Protein AF-A0A355G5J4-F1 (afdb_monomer_lite)

Sequence (120 aa):
GVQRDLLPIVEGTTVQTRSGSVKTDYMLFIAAGAFHRTKPSDLMPELQGRFPIRVELQELTRDDFLRILTEPTSSITMQYQALLDTEGVKIKFEQDGLEELAKIAFEVNQTTQNIGARRL

Structure (mmCIF, N/CA/C/O backbone):
data_AF-A0A355G5J4-F1
#
_entry.id   AF-A0A355G5J4-F1
#
loop_
_atom_site.group_PDB
_atom_site.id
_atom_site.type_symbol
_atom_site.label_atom_id
_atom_site.label_alt_id
_atom_site.label_comp_id
_atom_site.label_asym_id
_atom_site.label_entity_id
_atom_site.label_seq_id
_atom_site.pdbx_PDB_ins_code
_atom_site.Cartn_x
_atom_site.Cartn_y
_atom_site.Cartn_z
_atom_site.occupancy
_atom_site.B_iso_or_equiv
_atom_site.auth_seq_id
_atom_site.auth_comp_id
_atom_site.auth_asym_id
_atom_site.auth_atom_id
_atom_site.pdbx_PDB_model_num
ATOM 1 N N . GLY A 1 1 ? 20.678 9.476 -13.998 1.00 88.31 1 GLY A N 1
ATOM 2 C CA . GLY A 1 1 ? 21.401 8.245 -13.636 1.00 88.31 1 GLY A CA 1
ATOM 3 C C . GLY A 1 1 ? 20.409 7.122 -13.524 1.00 88.31 1 GLY A C 1
ATOM 4 O O . GLY A 1 1 ? 20.053 6.575 -14.550 1.00 88.31 1 GLY A O 1
ATOM 5 N N . VAL A 1 2 ? 19.833 6.941 -12.335 1.00 95.19 2 VAL A N 1
ATOM 6 C CA . VAL A 1 2 ? 18.972 5.804 -11.954 1.00 95.19 2 VAL A CA 1
ATOM 7 C C . VAL A 1 2 ? 17.977 5.327 -13.018 1.00 95.19 2 VAL A C 1
ATOM 9 O O . VAL A 1 2 ? 17.936 4.144 -13.317 1.00 95.19 2 VAL A O 1
ATOM 12 N N . GLN A 1 3 ? 17.193 6.221 -13.629 1.00 94.00 3 GLN A N 1
ATOM 13 C CA . GLN A 1 3 ? 16.229 5.829 -14.669 1.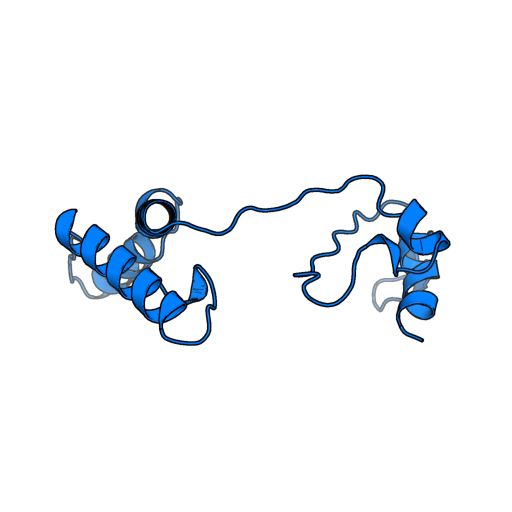00 94.00 3 GLN A CA 1
ATOM 14 C C . GLN A 1 3 ? 16.888 5.137 -15.877 1.00 94.00 3 GLN A C 1
ATOM 16 O O . GLN A 1 3 ? 16.358 4.155 -16.384 1.00 94.00 3 GLN A O 1
ATOM 21 N N . ARG A 1 4 ? 18.069 5.602 -16.302 1.00 95.19 4 ARG A N 1
ATOM 22 C CA . ARG A 1 4 ? 18.839 4.974 -17.386 1.00 95.19 4 ARG A CA 1
ATOM 23 C C . ARG A 1 4 ? 19.383 3.613 -16.979 1.00 95.19 4 ARG A C 1
ATOM 25 O O . ARG A 1 4 ? 19.406 2.712 -17.803 1.00 95.19 4 ARG A O 1
ATOM 32 N N . ASP A 1 5 ? 19.777 3.469 -15.720 1.00 95.38 5 ASP A N 1
ATOM 33 C CA . ASP A 1 5 ? 20.324 2.215 -15.199 1.00 95.38 5 ASP A CA 1
ATOM 34 C C . ASP A 1 5 ? 19.227 1.149 -15.036 1.00 95.38 5 ASP A C 1
ATOM 36 O O . ASP A 1 5 ? 19.476 -0.039 -15.222 1.00 95.38 5 ASP A O 1
ATOM 40 N N . LEU A 1 6 ? 17.993 1.572 -14.735 1.00 95.94 6 LEU A N 1
ATOM 41 C CA . LEU A 1 6 ? 16.827 0.690 -14.635 1.00 95.94 6 LEU A CA 1
ATOM 42 C C . LEU A 1 6 ? 16.252 0.289 -15.997 1.00 95.94 6 LEU A C 1
ATOM 44 O O . LEU A 1 6 ? 15.638 -0.771 -16.097 1.00 95.94 6 LEU A O 1
ATOM 48 N N . LEU A 1 7 ? 16.434 1.110 -17.034 1.00 96.25 7 LEU A N 1
ATOM 49 C CA . LEU A 1 7 ? 15.819 0.885 -18.341 1.00 96.25 7 LEU A CA 1
ATOM 50 C C . LEU A 1 7 ? 16.136 -0.514 -18.916 1.00 96.25 7 LEU A C 1
ATOM 52 O O . LEU A 1 7 ? 15.178 -1.234 -19.180 1.00 96.25 7 LEU A O 1
ATOM 56 N N . PRO A 1 8 ? 17.398 -0.991 -18.993 1.00 96.81 8 PRO A N 1
ATOM 57 C CA . PRO A 1 8 ? 17.695 -2.328 -19.519 1.00 96.81 8 PRO A CA 1
ATOM 58 C C . PRO A 1 8 ? 16.998 -3.465 -18.763 1.00 96.81 8 PRO A C 1
ATOM 60 O O . PRO A 1 8 ? 16.677 -4.497 -19.345 1.00 96.81 8 PRO A O 1
ATOM 63 N N . ILE A 1 9 ? 16.757 -3.289 -17.461 1.00 96.88 9 ILE A N 1
ATOM 64 C CA . ILE A 1 9 ? 16.079 -4.291 -16.632 1.00 96.88 9 ILE A CA 1
ATOM 65 C C . ILE A 1 9 ? 14.609 -4.393 -17.041 1.00 96.88 9 ILE A C 1
ATOM 67 O O . ILE A 1 9 ? 14.094 -5.499 -17.190 1.00 96.88 9 ILE A O 1
ATOM 71 N N . VAL A 1 10 ? 13.959 -3.249 -17.258 1.00 96.38 10 VAL A N 1
ATOM 72 C CA . VAL A 1 10 ? 12.547 -3.175 -17.654 1.00 96.38 10 VAL A CA 1
ATOM 73 C C . VAL A 1 10 ? 12.347 -3.534 -19.134 1.00 96.38 10 VAL A C 1
ATOM 75 O O . VAL A 1 10 ? 11.303 -4.066 -19.496 1.00 96.38 10 VAL A O 1
ATOM 78 N N . GLU A 1 11 ? 13.329 -3.267 -19.999 1.00 96.12 11 GLU A N 1
ATOM 79 C CA . GLU A 1 11 ? 13.268 -3.624 -21.425 1.00 96.12 11 GLU A CA 1
ATOM 80 C C . GLU A 1 11 ? 13.545 -5.103 -21.708 1.00 96.12 11 GLU A C 1
ATOM 82 O O . GLU A 1 11 ? 13.120 -5.605 -22.747 1.00 96.12 11 GLU A O 1
ATOM 87 N N . GLY A 1 12 ? 14.228 -5.791 -20.792 1.00 96.50 12 GLY A N 1
ATOM 88 C CA . GLY A 1 12 ? 14.669 -7.168 -20.975 1.00 96.50 12 GLY A CA 1
ATOM 89 C C . GLY A 1 12 ? 16.186 -7.245 -21.094 1.00 96.50 12 GLY A C 1
ATOM 90 O O . GLY A 1 12 ? 16.788 -6.808 -22.073 1.00 96.50 12 GLY A O 1
ATOM 91 N N . THR A 1 13 ? 16.824 -7.834 -20.089 1.00 97.62 13 THR A N 1
ATOM 92 C CA . THR A 1 13 ? 18.258 -8.114 -20.091 1.00 97.62 13 THR A CA 1
ATOM 93 C C . THR A 1 13 ? 18.546 -9.442 -19.402 1.00 97.62 13 THR A C 1
ATOM 95 O O . THR A 1 13 ? 17.694 -10.019 -18.726 1.00 97.62 13 THR A O 1
ATOM 98 N N . THR A 1 14 ? 19.766 -9.946 -19.582 1.00 97.81 14 THR A N 1
ATOM 99 C CA . THR A 1 14 ? 20.250 -11.127 -18.866 1.00 97.81 14 THR A CA 1
ATOM 100 C C . THR A 1 14 ? 21.133 -10.697 -17.702 1.00 97.81 14 THR A C 1
ATOM 102 O O . THR A 1 14 ? 22.215 -10.147 -17.901 1.00 97.81 14 THR A O 1
ATOM 105 N N . VAL A 1 15 ? 20.688 -10.985 -16.481 1.00 97.25 15 VAL A N 1
ATOM 106 C CA . VAL A 1 15 ? 21.416 -10.708 -15.240 1.00 97.25 15 VAL A CA 1
ATOM 107 C C . VAL A 1 15 ? 22.065 -11.992 -14.731 1.00 97.25 15 VAL A C 1
ATOM 109 O O . VAL A 1 15 ? 21.409 -13.025 -14.601 1.00 97.25 15 VAL A O 1
ATOM 112 N N . GLN A 1 16 ? 23.363 -11.936 -14.430 1.00 97.56 16 GLN A N 1
ATOM 113 C CA . GLN A 1 16 ? 24.079 -13.058 -13.821 1.00 97.56 16 GLN A CA 1
ATOM 114 C C . GLN A 1 16 ? 23.807 -13.103 -12.318 1.00 97.56 16 GLN A C 1
ATOM 116 O O . GLN A 1 16 ? 24.021 -12.121 -11.610 1.00 97.56 16 GLN A O 1
ATOM 121 N N . THR A 1 17 ? 23.352 -14.252 -11.826 1.00 97.25 17 THR A N 1
ATOM 122 C CA . THR A 1 17 ? 23.110 -14.494 -10.400 1.00 97.25 17 THR A CA 1
ATOM 123 C C . THR A 1 17 ? 23.940 -15.681 -9.917 1.00 97.25 17 THR A C 1
ATOM 125 O O . THR A 1 17 ? 24.472 -16.451 -10.717 1.00 97.25 17 THR A O 1
ATOM 128 N N . ARG A 1 18 ? 24.014 -15.887 -8.595 1.00 97.25 18 ARG A N 1
ATOM 129 C CA . ARG A 1 18 ? 24.675 -17.066 -8.004 1.00 97.25 18 ARG A CA 1
ATOM 130 C C . ARG A 1 18 ? 24.082 -18.393 -8.503 1.00 97.25 18 ARG A C 1
ATOM 132 O O . ARG A 1 18 ? 24.797 -19.387 -8.553 1.00 97.25 18 ARG A O 1
ATOM 139 N N . SER A 1 19 ? 22.800 -18.403 -8.861 1.00 95.50 19 SER A N 1
ATOM 140 C CA . SER A 1 19 ? 22.071 -19.597 -9.306 1.00 95.50 19 SER A CA 1
ATOM 141 C C . SER A 1 19 ? 22.045 -19.752 -10.833 1.00 95.50 19 SER A C 1
ATOM 143 O O . SER A 1 19 ? 21.374 -20.647 -11.338 1.00 95.50 19 SER A O 1
ATOM 145 N N . GLY A 1 20 ? 22.757 -18.890 -11.569 1.00 96.69 20 GLY A N 1
ATOM 146 C CA . GLY A 1 20 ? 22.783 -18.860 -13.032 1.00 96.69 20 GLY A CA 1
ATOM 147 C C . GLY A 1 20 ? 22.213 -17.569 -13.625 1.00 96.69 20 GLY A C 1
ATOM 148 O O . GLY A 1 20 ? 21.910 -16.605 -12.918 1.00 96.69 20 GLY A O 1
ATOM 149 N N . SER A 1 21 ? 22.090 -17.537 -14.948 1.00 97.25 21 SER A N 1
ATOM 150 C CA . SER A 1 21 ? 21.594 -16.374 -15.686 1.00 97.25 21 SER A CA 1
ATOM 151 C C . SER A 1 21 ? 20.069 -16.259 -15.629 1.00 97.25 21 SER A C 1
ATOM 153 O O . SER A 1 21 ? 19.372 -17.234 -15.914 1.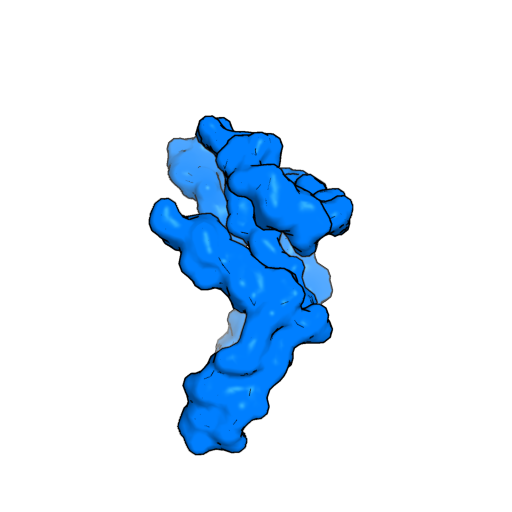00 97.25 21 SER A O 1
ATOM 155 N N . VAL A 1 22 ? 19.553 -15.061 -15.353 1.00 97.94 22 VAL A N 1
ATOM 156 C CA . VAL A 1 22 ? 18.116 -14.748 -15.313 1.00 97.94 22 VAL A CA 1
ATOM 157 C C . VAL A 1 22 ? 17.780 -13.721 -16.390 1.00 97.94 22 VAL A C 1
ATOM 159 O O . VAL A 1 22 ? 18.470 -12.714 -16.516 1.00 97.94 22 VAL A O 1
ATOM 162 N N . LYS A 1 23 ? 16.712 -13.969 -17.150 1.00 98.06 23 LYS A N 1
ATOM 163 C CA . LYS A 1 23 ? 16.168 -13.043 -18.151 1.00 98.06 23 LYS A CA 1
ATOM 164 C C . LYS A 1 23 ? 15.012 -12.232 -17.567 1.00 98.06 23 LYS A C 1
ATOM 166 O O . LYS A 1 23 ? 14.176 -12.805 -16.869 1.00 98.06 23 LYS A O 1
ATOM 171 N N . THR A 1 24 ? 14.956 -10.931 -17.846 1.00 98.12 24 THR A N 1
ATOM 172 C CA . THR A 1 24 ? 13.944 -10.022 -17.272 1.00 98.12 24 THR A CA 1
ATOM 173 C C . THR A 1 24 ? 12.770 -9.708 -18.206 1.00 98.12 24 THR A C 1
ATOM 175 O O . THR A 1 24 ? 11.834 -9.042 -17.778 1.00 98.12 24 THR A O 1
ATOM 178 N N . ASP A 1 25 ? 12.771 -10.234 -19.437 1.00 97.88 25 ASP A N 1
ATOM 179 C CA . ASP A 1 25 ? 11.828 -9.926 -20.530 1.00 97.88 25 ASP A CA 1
ATOM 180 C C . ASP A 1 25 ? 10.341 -10.037 -20.140 1.00 97.88 25 ASP A C 1
ATOM 182 O O . ASP A 1 25 ? 9.501 -9.299 -20.647 1.00 97.88 25 ASP A O 1
ATOM 186 N N . TYR A 1 26 ? 10.014 -10.966 -19.236 1.00 97.31 26 TYR A N 1
ATOM 187 C CA . TYR A 1 26 ? 8.639 -11.263 -18.812 1.00 97.31 26 TYR A CA 1
ATOM 188 C C . TYR A 1 26 ? 8.399 -11.017 -17.320 1.00 97.31 26 TYR A C 1
ATOM 190 O O . TYR A 1 26 ? 7.429 -11.518 -16.750 1.00 97.31 26 TYR A O 1
ATOM 198 N N . MET A 1 27 ? 9.286 -10.272 -16.659 1.00 98.00 27 MET A N 1
ATOM 199 C CA . MET A 1 27 ? 9.059 -9.863 -15.278 1.00 98.00 27 MET A CA 1
ATOM 200 C C . MET A 1 27 ? 7.994 -8.767 -15.225 1.00 98.00 27 MET A C 1
ATOM 202 O O . MET A 1 27 ? 8.026 -7.804 -15.988 1.00 98.00 27 MET A O 1
ATOM 206 N N . LEU A 1 28 ? 7.048 -8.901 -14.294 1.00 97.69 28 LEU A N 1
ATOM 207 C CA . LEU A 1 28 ? 6.089 -7.842 -14.010 1.00 97.69 28 LEU A CA 1
ATOM 208 C C . LEU A 1 28 ? 6.757 -6.775 -13.139 1.00 97.69 28 LEU A C 1
ATOM 210 O O . LEU A 1 28 ? 7.181 -7.057 -12.019 1.00 97.69 28 LEU A O 1
ATOM 214 N N . PHE A 1 29 ? 6.792 -5.543 -13.635 1.00 97.56 29 PHE A N 1
ATOM 215 C CA . PHE A 1 29 ? 7.286 -4.393 -12.888 1.00 97.56 29 PHE A CA 1
ATOM 216 C C . PHE A 1 29 ? 6.123 -3.538 -12.393 1.00 97.56 29 PHE A C 1
ATOM 218 O O . PHE A 1 29 ? 5.249 -3.148 -13.164 1.00 97.56 29 PHE A O 1
ATOM 225 N N . ILE A 1 30 ? 6.144 -3.207 -11.102 1.00 97.38 30 ILE A N 1
ATOM 226 C CA . ILE A 1 30 ? 5.206 -2.270 -10.482 1.00 97.38 30 ILE A CA 1
ATOM 227 C C . ILE A 1 30 ? 6.029 -1.121 -9.908 1.00 97.38 30 ILE A C 1
ATOM 229 O O . ILE A 1 30 ? 6.811 -1.310 -8.978 1.00 97.38 30 ILE A O 1
ATOM 233 N N . ALA A 1 31 ? 5.859 0.072 -10.475 1.00 95.38 31 ALA A N 1
ATOM 234 C CA . ALA A 1 31 ? 6.411 1.301 -9.924 1.00 95.38 31 ALA A CA 1
ATOM 235 C C . ALA A 1 31 ? 5.341 1.998 -9.078 1.00 95.38 31 ALA A C 1
ATOM 237 O O . ALA A 1 31 ? 4.209 2.173 -9.524 1.00 95.38 31 ALA A O 1
ATOM 238 N N . ALA A 1 32 ? 5.706 2.412 -7.867 1.00 94.88 32 ALA A N 1
ATOM 239 C CA . ALA A 1 32 ? 4.833 3.149 -6.964 1.00 94.88 32 ALA A CA 1
ATOM 240 C C . ALA A 1 32 ? 5.491 4.474 -6.566 1.00 94.88 32 ALA A C 1
ATOM 242 O O . ALA A 1 32 ? 6.709 4.553 -6.398 1.00 94.88 32 ALA A O 1
ATOM 243 N N . GLY A 1 33 ? 4.683 5.517 -6.405 1.00 93.19 33 GLY A N 1
ATOM 244 C CA . GLY A 1 33 ? 5.149 6.834 -5.991 1.00 93.19 33 GLY A CA 1
ATOM 245 C C . GLY A 1 33 ? 3.979 7.748 -5.654 1.00 93.19 33 GLY A C 1
ATOM 246 O O . GLY A 1 33 ? 2.890 7.577 -6.188 1.00 93.19 33 GLY A O 1
ATOM 247 N N . ALA A 1 34 ? 4.213 8.716 -4.768 1.00 90.25 34 ALA A N 1
ATOM 248 C CA . ALA A 1 34 ? 3.196 9.695 -4.379 1.00 90.25 34 ALA A CA 1
ATOM 249 C C . ALA A 1 34 ? 3.057 10.854 -5.383 1.00 90.25 34 ALA A C 1
ATOM 251 O O . ALA A 1 34 ? 2.068 11.573 -5.354 1.00 90.25 34 ALA A O 1
ATOM 252 N N . PHE A 1 35 ? 4.063 11.067 -6.245 1.00 91.12 35 PHE A N 1
ATOM 253 C CA . PHE A 1 35 ? 4.041 12.054 -7.337 1.00 91.12 35 PHE A CA 1
ATOM 254 C C . PHE A 1 35 ? 3.583 13.480 -6.928 1.00 91.12 35 PHE A C 1
ATOM 256 O O . PHE A 1 35 ? 3.051 14.235 -7.733 1.00 91.12 35 PHE A O 1
ATOM 263 N N . HIS A 1 36 ? 3.839 13.902 -5.679 1.00 88.44 36 HIS A N 1
ATOM 264 C CA . HIS A 1 36 ? 3.424 15.228 -5.189 1.00 88.44 36 HIS A CA 1
ATOM 265 C C . HIS A 1 36 ? 4.149 16.401 -5.867 1.00 88.44 36 HIS A C 1
ATOM 267 O O . HIS A 1 36 ? 3.591 17.487 -5.988 1.00 88.44 36 HIS A O 1
ATOM 273 N N . ARG A 1 37 ? 5.418 16.214 -6.257 1.00 89.44 37 ARG A N 1
ATOM 274 C CA . ARG A 1 37 ? 6.267 17.268 -6.856 1.00 89.44 37 ARG A CA 1
ATOM 275 C C . ARG A 1 37 ? 6.621 17.015 -8.318 1.00 89.44 37 ARG A C 1
ATOM 277 O O . ARG A 1 37 ? 7.138 17.909 -8.976 1.00 89.44 37 ARG A O 1
ATOM 284 N N . THR A 1 38 ? 6.390 15.802 -8.796 1.00 92.00 38 THR A N 1
ATOM 285 C CA . THR A 1 38 ? 6.738 15.340 -10.140 1.00 92.00 38 THR A CA 1
ATOM 286 C C . THR A 1 38 ? 5.603 14.486 -10.659 1.00 92.00 38 THR A C 1
ATOM 288 O O . THR A 1 38 ? 4.919 13.829 -9.883 1.00 92.00 38 THR A O 1
ATOM 291 N N . LYS A 1 39 ? 5.406 14.470 -11.968 1.00 91.44 39 LYS A N 1
ATOM 292 C CA . LYS A 1 39 ? 4.368 13.684 -12.630 1.00 91.44 39 LYS A CA 1
ATOM 293 C C . LYS A 1 39 ? 4.988 12.472 -13.326 1.00 91.44 39 LYS A C 1
ATOM 295 O O . LYS A 1 39 ? 6.162 12.512 -13.692 1.00 91.44 39 LYS A O 1
ATOM 300 N N . PRO A 1 40 ? 4.211 11.413 -13.613 1.00 91.69 40 PRO A N 1
ATOM 301 C CA . PRO A 1 40 ? 4.679 10.317 -14.463 1.00 91.69 40 PRO A CA 1
ATOM 302 C C . PRO A 1 40 ? 5.182 10.773 -15.847 1.00 91.69 40 PRO A C 1
ATOM 304 O O . PRO A 1 40 ? 6.029 10.108 -16.435 1.00 91.69 40 PRO A O 1
ATOM 307 N N . SER A 1 41 ? 4.704 11.918 -16.353 1.00 92.38 41 SER A N 1
ATOM 308 C CA . SER A 1 41 ? 5.189 12.549 -17.591 1.00 92.38 41 SER A CA 1
ATOM 309 C C . SER A 1 41 ? 6.631 13.056 -17.514 1.00 92.38 41 SER A C 1
ATOM 311 O O . SER A 1 41 ? 7.236 13.289 -18.555 1.00 92.38 41 SER A O 1
ATOM 313 N N . ASP A 1 42 ? 7.173 13.228 -16.306 1.00 93.81 42 ASP A N 1
ATOM 314 C CA . ASP A 1 42 ? 8.540 13.708 -16.078 1.00 93.81 42 ASP A CA 1
ATOM 315 C C . ASP A 1 42 ? 9.562 12.553 -16.092 1.00 93.81 42 ASP A C 1
ATOM 317 O O . ASP A 1 42 ? 10.769 12.770 -15.967 1.00 93.81 42 ASP A O 1
ATOM 321 N N . LEU A 1 43 ? 9.094 11.306 -16.229 1.00 94.50 43 LEU A N 1
ATOM 322 C CA . LEU A 1 43 ? 9.952 10.149 -16.478 1.00 94.50 43 LEU A CA 1
ATOM 323 C C . LEU A 1 43 ? 10.543 10.214 -17.891 1.00 94.50 43 LEU A C 1
ATOM 325 O O . LEU A 1 43 ? 9.957 10.798 -18.802 1.00 94.50 43 LEU A O 1
ATOM 329 N N . MET A 1 44 ? 11.682 9.557 -18.102 1.00 94.81 44 MET A N 1
ATOM 330 C CA . MET A 1 44 ? 12.251 9.398 -19.439 1.00 94.81 44 MET A CA 1
ATOM 331 C C . MET A 1 44 ? 11.230 8.758 -20.403 1.00 94.81 44 MET A C 1
ATOM 333 O O . MET A 1 44 ? 10.548 7.811 -19.997 1.00 94.81 44 MET A O 1
ATOM 337 N N . PRO A 1 45 ? 11.110 9.238 -21.658 1.00 94.94 45 PRO A N 1
ATOM 338 C CA . PRO A 1 45 ? 10.112 8.745 -22.612 1.00 94.94 45 PRO A CA 1
ATOM 339 C C . PRO A 1 45 ? 10.103 7.220 -22.780 1.00 94.94 45 PRO A C 1
ATOM 341 O O . PRO A 1 45 ? 9.039 6.607 -22.847 1.00 94.94 45 PRO A O 1
ATOM 344 N N . GLU A 1 46 ? 11.281 6.597 -22.777 1.00 94.94 46 GLU A N 1
ATOM 345 C CA . GLU A 1 46 ? 11.460 5.150 -22.898 1.00 94.94 46 GLU A CA 1
ATOM 346 C C . GLU A 1 46 ? 10.806 4.404 -21.727 1.00 94.94 46 GLU A C 1
ATOM 348 O O . GLU A 1 46 ? 10.080 3.433 -21.925 1.00 94.94 46 GLU A O 1
ATOM 353 N N . LEU A 1 47 ? 10.983 4.909 -20.502 1.00 95.56 47 LEU A N 1
ATOM 354 C CA . LEU A 1 47 ? 10.365 4.358 -19.293 1.00 95.56 47 LEU A CA 1
ATOM 355 C C . LEU A 1 47 ? 8.850 4.556 -19.285 1.00 95.56 47 LEU A C 1
ATOM 357 O O . LEU A 1 47 ? 8.122 3.653 -18.878 1.00 95.56 47 LEU A O 1
ATOM 361 N N . GLN A 1 48 ? 8.354 5.696 -19.770 1.00 95.06 48 GLN A N 1
ATOM 362 C CA . GLN A 1 48 ? 6.910 5.928 -19.864 1.00 95.06 48 GLN A CA 1
ATOM 363 C C . GLN A 1 48 ? 6.218 4.867 -20.728 1.00 95.06 48 GLN A C 1
ATOM 365 O O . GLN A 1 48 ? 5.138 4.402 -20.362 1.00 95.06 48 GLN A O 1
ATOM 370 N N . GLY A 1 49 ? 6.854 4.455 -21.830 1.00 94.75 49 GLY A N 1
ATOM 371 C CA . GLY A 1 49 ? 6.349 3.406 -22.719 1.00 94.75 49 GLY A CA 1
ATOM 372 C C . GLY A 1 49 ? 6.339 2.002 -22.103 1.00 94.75 49 GLY A C 1
ATOM 373 O O . GLY A 1 49 ? 5.599 1.140 -22.573 1.00 94.75 49 GLY A O 1
ATOM 374 N N . ARG A 1 50 ? 7.117 1.763 -21.039 1.00 96.38 50 ARG A N 1
ATOM 375 C CA . ARG A 1 50 ? 7.165 0.475 -20.322 1.00 96.38 50 ARG A CA 1
ATOM 376 C C . ARG A 1 50 ? 6.187 0.371 -19.151 1.00 96.38 50 ARG A C 1
ATOM 378 O O . ARG A 1 50 ? 5.993 -0.722 -18.631 1.00 96.38 50 ARG A O 1
ATOM 385 N N . PHE A 1 51 ? 5.517 1.465 -18.789 1.00 96.44 51 PHE A N 1
ATOM 386 C CA . PHE A 1 51 ? 4.436 1.483 -17.796 1.00 96.44 51 PHE A CA 1
ATOM 387 C C . PHE A 1 51 ? 3.105 1.915 -18.443 1.00 96.44 51 PHE A C 1
ATOM 389 O O . PHE A 1 51 ? 2.619 3.026 -18.188 1.00 96.44 51 PHE A O 1
ATOM 396 N N . PRO A 1 52 ? 2.514 1.063 -19.310 1.00 95.81 52 PRO A N 1
ATOM 397 C CA . PRO A 1 52 ? 1.279 1.386 -20.025 1.00 95.81 52 PRO A CA 1
ATOM 398 C C . PRO A 1 52 ? 0.044 1.364 -19.115 1.00 95.81 52 PRO A C 1
ATOM 400 O O . PRO A 1 52 ? -0.894 2.126 -19.332 1.00 95.81 52 PRO A O 1
ATOM 403 N N . ILE A 1 53 ? 0.043 0.509 -18.088 1.00 96.50 53 ILE A N 1
ATOM 404 C CA . ILE A 1 53 ? -1.036 0.427 -17.103 1.00 96.50 53 ILE A CA 1
ATOM 405 C C . ILE A 1 53 ? -0.739 1.425 -15.991 1.00 96.50 53 ILE A C 1
ATOM 407 O O . ILE A 1 53 ? 0.325 1.382 -15.373 1.00 96.50 53 ILE A O 1
ATOM 411 N N . ARG A 1 54 ? -1.691 2.321 -15.736 1.00 95.25 54 ARG A N 1
ATOM 412 C CA . ARG A 1 54 ? -1.600 3.336 -14.688 1.00 95.25 54 ARG A CA 1
ATOM 413 C C . ARG A 1 54 ? -2.869 3.300 -13.860 1.00 95.25 54 ARG A C 1
ATOM 415 O O . ARG A 1 54 ? -3.965 3.228 -14.408 1.00 95.25 54 ARG A O 1
ATOM 422 N N . VAL A 1 55 ? -2.697 3.352 -12.549 1.00 96.75 55 VAL A N 1
ATOM 423 C CA . VAL A 1 55 ? -3.786 3.406 -11.580 1.00 96.75 55 VAL A CA 1
ATOM 424 C C . VAL A 1 55 ? -3.429 4.432 -10.520 1.00 96.75 55 VAL A C 1
ATOM 426 O O . VAL A 1 55 ? -2.271 4.537 -10.114 1.00 96.75 55 VAL A O 1
ATOM 429 N N . GLU A 1 56 ? -4.425 5.197 -10.101 1.00 94.88 56 GLU A N 1
ATOM 430 C CA . GLU A 1 56 ? -4.318 6.139 -8.997 1.00 94.88 56 GLU A CA 1
ATOM 431 C C . GLU A 1 56 ? -5.090 5.567 -7.811 1.00 94.88 56 GLU A C 1
ATOM 433 O O . GLU A 1 56 ? -6.242 5.153 -7.953 1.00 94.88 56 GLU A O 1
ATOM 438 N N . LEU A 1 57 ? -4.425 5.476 -6.661 1.00 95.69 57 LEU A N 1
ATOM 439 C CA . LEU A 1 57 ? -5.039 4.995 -5.431 1.00 95.69 57 LEU A CA 1
ATOM 440 C C . LEU A 1 57 ? -5.588 6.192 -4.661 1.00 95.69 57 LEU A C 1
ATOM 442 O O . LEU A 1 57 ? -4.934 7.229 -4.569 1.00 95.69 57 LEU A O 1
ATOM 446 N N . GLN A 1 58 ? -6.782 6.027 -4.104 1.00 93.81 58 GLN A N 1
ATOM 447 C CA . GLN A 1 58 ? -7.424 7.053 -3.293 1.00 93.81 58 GLN A CA 1
ATOM 448 C C . GLN A 1 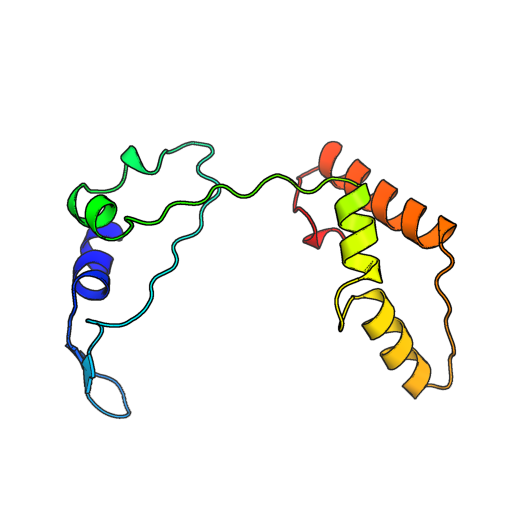58 ? -6.835 7.077 -1.882 1.00 93.81 58 GLN A C 1
ATOM 450 O O . GLN A 1 58 ? -6.354 6.062 -1.370 1.00 93.81 58 GLN A O 1
ATOM 455 N N . GLU A 1 59 ? -6.876 8.251 -1.256 1.00 93.69 59 GLU A N 1
ATOM 456 C CA . GLU A 1 59 ? -6.542 8.385 0.157 1.00 93.69 59 GLU A CA 1
ATOM 457 C C . GLU A 1 59 ? -7.541 7.610 1.019 1.00 93.69 59 GLU A C 1
ATOM 459 O O . GLU A 1 59 ? -8.729 7.527 0.706 1.00 93.69 59 GLU A O 1
ATOM 464 N N . LEU A 1 60 ? -7.044 7.046 2.117 1.00 97.06 60 LEU A N 1
ATOM 465 C CA . LEU A 1 60 ? -7.867 6.284 3.046 1.00 97.06 60 LEU A CA 1
ATOM 466 C C . LEU A 1 60 ? -8.679 7.224 3.934 1.00 97.06 60 LEU A C 1
ATOM 468 O O . LEU A 1 60 ? -8.144 8.169 4.518 1.00 97.06 60 LEU A O 1
ATOM 472 N N . THR A 1 61 ? -9.960 6.915 4.075 1.00 96.94 61 THR A N 1
ATOM 473 C CA . THR A 1 61 ? -10.863 7.593 5.002 1.00 96.94 61 THR A CA 1
ATOM 474 C C . THR A 1 61 ? -10.807 6.960 6.394 1.00 96.94 61 THR A C 1
ATOM 476 O O . THR A 1 61 ? -10.260 5.873 6.595 1.00 96.94 61 THR A O 1
ATOM 479 N N . ARG A 1 62 ? -11.422 7.624 7.380 1.00 96.62 62 ARG A N 1
ATOM 480 C CA . ARG A 1 62 ? -11.651 7.042 8.712 1.00 96.62 62 ARG A CA 1
ATOM 481 C C . ARG A 1 62 ? -12.395 5.706 8.624 1.00 96.62 62 ARG A C 1
ATOM 483 O O . ARG A 1 62 ? -12.050 4.762 9.329 1.00 96.62 62 ARG A O 1
ATOM 490 N N . ASP A 1 63 ? -13.403 5.623 7.763 1.00 97.56 63 ASP A N 1
ATOM 491 C CA . ASP A 1 63 ? -14.208 4.411 7.637 1.00 97.56 63 ASP A CA 1
ATOM 492 C C . ASP A 1 63 ? -13.378 3.284 6.998 1.00 97.56 63 ASP A C 1
ATOM 494 O O . ASP A 1 63 ? -13.476 2.135 7.420 1.00 97.56 63 ASP A O 1
ATOM 498 N N . ASP A 1 64 ? -12.454 3.604 6.084 1.00 98.00 64 ASP A N 1
ATOM 499 C CA . ASP A 1 64 ? -11.492 2.620 5.570 1.00 98.00 64 ASP A CA 1
ATOM 500 C C . ASP A 1 64 ? -10.547 2.102 6.661 1.00 98.00 64 ASP A C 1
ATOM 502 O O . ASP A 1 64 ? -10.196 0.923 6.656 1.00 98.00 64 ASP A O 1
ATOM 506 N N . PHE A 1 65 ? -10.151 2.935 7.629 1.00 98.06 65 PHE A N 1
ATOM 507 C CA . PHE A 1 65 ? -9.348 2.480 8.771 1.00 98.06 65 PHE A CA 1
ATOM 508 C C . PHE A 1 65 ? -10.110 1.477 9.636 1.00 98.06 65 PHE A C 1
ATOM 510 O O . PHE A 1 65 ? -9.552 0.442 9.999 1.00 98.06 65 PHE A O 1
ATOM 517 N N . LEU A 1 66 ? -11.393 1.728 9.906 1.00 97.88 66 LEU A N 1
ATOM 518 C CA . LEU A 1 66 ? -12.247 0.773 10.613 1.00 97.88 66 LEU A CA 1
ATOM 519 C C . LEU A 1 66 ? -12.334 -0.562 9.860 1.00 97.88 66 LEU A C 1
ATOM 521 O O . LEU A 1 66 ? -12.207 -1.630 10.465 1.00 97.88 66 LEU A O 1
ATOM 525 N N . ARG A 1 67 ? -12.480 -0.512 8.531 1.00 97.81 67 ARG A N 1
ATOM 526 C CA . ARG A 1 67 ? -12.474 -1.709 7.680 1.00 97.81 67 ARG A CA 1
ATOM 527 C C . ARG A 1 67 ? -11.133 -2.435 7.737 1.00 97.81 67 ARG A C 1
ATOM 529 O O . ARG A 1 67 ? -11.117 -3.647 7.905 1.00 97.81 67 ARG A O 1
ATOM 536 N N . ILE A 1 68 ? -10.003 -1.727 7.693 1.00 97.75 68 ILE A N 1
ATOM 537 C CA . ILE A 1 68 ? -8.656 -2.316 7.832 1.00 97.75 68 ILE A CA 1
ATOM 538 C C . ILE A 1 68 ? -8.484 -3.033 9.179 1.00 97.75 68 ILE A C 1
ATOM 540 O O . ILE A 1 68 ? -7.844 -4.085 9.240 1.00 97.75 68 ILE A O 1
ATOM 544 N N . LEU A 1 69 ? -9.066 -2.498 10.254 1.00 97.44 69 LEU A N 1
ATOM 545 C CA . LEU A 1 69 ? -9.028 -3.124 11.573 1.00 97.44 69 LEU A CA 1
ATOM 546 C C . LEU A 1 69 ? -9.886 -4.397 11.661 1.00 97.44 69 LEU A C 1
ATOM 548 O O . LEU A 1 69 ? -9.637 -5.202 12.554 1.00 97.44 69 LEU A O 1
ATOM 552 N N . THR A 1 70 ? -10.866 -4.616 10.779 1.00 95.31 70 THR A N 1
ATOM 553 C CA . THR A 1 70 ? -11.923 -5.630 10.988 1.00 95.31 70 THR A CA 1
ATOM 554 C C . THR A 1 70 ? -12.101 -6.638 9.852 1.00 95.31 70 THR A C 1
ATOM 556 O O . THR A 1 70 ? -12.372 -7.804 10.125 1.00 95.31 70 THR A O 1
ATOM 559 N N . GLU A 1 71 ? -11.944 -6.231 8.594 1.00 96.31 71 GLU A N 1
ATOM 560 C CA . GLU A 1 71 ? -12.255 -7.055 7.419 1.00 96.31 71 GLU A CA 1
ATOM 561 C C . GLU A 1 71 ? -11.095 -7.942 6.930 1.00 96.31 71 GLU A C 1
ATOM 563 O O . GLU A 1 71 ? -11.357 -9.087 6.549 1.00 96.31 71 GLU A O 1
ATOM 568 N N . PRO A 1 72 ? -9.822 -7.486 6.898 1.00 97.00 72 PRO A N 1
ATOM 569 C CA . PRO A 1 72 ? -8.724 -8.332 6.450 1.00 97.00 72 PRO A CA 1
ATOM 570 C C . PRO A 1 72 ? -8.592 -9.589 7.312 1.00 97.00 72 PRO A C 1
ATOM 572 O O . PRO A 1 72 ? -8.591 -9.515 8.537 1.00 97.00 72 PRO A O 1
ATOM 575 N N . THR A 1 73 ? -8.366 -10.739 6.673 1.00 92.44 73 THR A N 1
ATOM 576 C CA . THR A 1 73 ? -8.239 -12.060 7.329 1.00 92.44 73 THR A CA 1
ATOM 577 C C . THR A 1 73 ? -7.109 -12.154 8.357 1.00 92.44 73 THR A C 1
ATOM 579 O O . THR A 1 73 ? -7.006 -13.128 9.096 1.00 92.44 73 THR A O 1
ATOM 582 N N . SER A 1 74 ? -6.208 -11.177 8.370 1.00 93.62 74 SER A N 1
ATOM 583 C CA . SER A 1 74 ? -5.137 -11.045 9.354 1.00 93.62 74 SER A CA 1
ATOM 584 C C . SER A 1 74 ? -4.995 -9.583 9.762 1.00 93.62 74 SER A C 1
ATOM 586 O O . SER A 1 74 ? -3.895 -9.035 9.747 1.00 93.62 74 SER A O 1
ATOM 588 N N . SER A 1 75 ? -6.115 -8.924 10.070 1.00 96.31 75 SER A N 1
ATOM 589 C CA . SER A 1 75 ? -6.102 -7.564 10.610 1.00 96.31 75 SER A CA 1
ATOM 590 C C . SER A 1 75 ? -5.322 -7.507 11.929 1.00 96.31 75 SER A C 1
ATOM 592 O O . SER A 1 75 ? -5.152 -8.514 12.622 1.00 96.31 75 SER A O 1
ATOM 594 N N . ILE A 1 76 ? -4.836 -6.319 12.295 1.00 95.50 76 ILE A N 1
ATOM 595 C CA . ILE A 1 76 ? -4.021 -6.151 13.506 1.00 95.50 76 ILE A CA 1
ATOM 596 C C . ILE A 1 76 ? -4.790 -6.549 14.776 1.00 95.50 76 ILE A C 1
ATOM 598 O O . ILE A 1 76 ? -4.212 -7.116 15.696 1.00 95.50 76 ILE A O 1
ATOM 602 N N . THR A 1 77 ? -6.110 -6.348 14.803 1.00 96.19 77 THR A N 1
ATOM 603 C CA . THR A 1 77 ? -6.971 -6.737 15.930 1.00 96.19 77 THR A CA 1
ATOM 604 C C . THR A 1 77 ? -7.057 -8.256 16.071 1.00 96.19 77 THR A C 1
ATOM 606 O O . THR A 1 77 ? -6.893 -8.764 17.179 1.00 96.19 77 THR A O 1
ATOM 609 N N . MET A 1 78 ? -7.208 -8.994 14.962 1.00 95.44 78 MET A N 1
ATOM 610 C CA . MET A 1 78 ? -7.175 -10.461 14.961 1.00 95.44 78 MET A CA 1
ATOM 611 C C . MET A 1 78 ? -5.796 -10.986 15.367 1.00 95.44 78 MET A C 1
ATOM 613 O O . MET A 1 78 ? -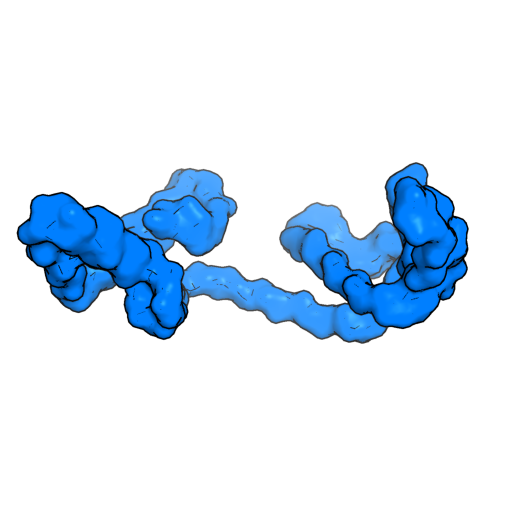5.702 -11.952 16.123 1.00 95.44 78 MET A O 1
ATOM 617 N N . GLN A 1 79 ? -4.723 -10.336 14.902 1.00 96.81 79 GLN A N 1
ATOM 618 C CA . GLN A 1 79 ? -3.359 -10.681 15.305 1.00 96.81 79 GLN A CA 1
ATOM 619 C C . GLN A 1 79 ? -3.167 -10.506 16.817 1.00 96.81 79 GLN A C 1
ATOM 621 O O . GLN A 1 79 ? -2.659 -11.418 17.463 1.00 96.81 79 GLN A O 1
ATOM 626 N N . TYR A 1 80 ? -3.623 -9.393 17.402 1.00 97.06 80 TYR A N 1
ATOM 627 C CA . TYR A 1 80 ? -3.561 -9.175 18.852 1.00 97.06 80 TYR A CA 1
ATOM 628 C C . TYR A 1 80 ? -4.435 -10.154 19.637 1.00 97.06 80 TYR A C 1
ATOM 630 O O . TYR A 1 80 ? -4.013 -10.626 20.690 1.00 97.06 80 TYR A O 1
ATOM 638 N N . GLN A 1 81 ? -5.623 -10.493 19.126 1.00 96.25 81 GLN A N 1
ATOM 639 C CA . GLN A 1 81 ? -6.480 -11.518 19.722 1.00 96.25 81 GLN A CA 1
ATOM 640 C C . GLN A 1 81 ? -5.775 -12.868 19.782 1.00 96.25 81 GLN A C 1
ATOM 642 O O . GLN A 1 81 ? -5.728 -13.475 20.846 1.00 96.25 81 GLN A O 1
ATOM 647 N N . ALA A 1 82 ? -5.197 -13.313 18.666 1.00 96.25 82 ALA A N 1
ATOM 648 C CA . ALA A 1 82 ? -4.478 -14.578 18.599 1.00 96.25 82 ALA A CA 1
ATOM 649 C C . ALA A 1 82 ? -3.206 -14.569 19.460 1.00 96.25 82 ALA A C 1
ATOM 651 O O . ALA A 1 82 ? -2.921 -15.558 20.127 1.00 96.25 82 ALA A O 1
ATOM 652 N N . LEU A 1 83 ? -2.467 -13.454 19.472 1.00 97.88 83 LEU A N 1
ATOM 653 C CA . LEU A 1 83 ? -1.241 -13.307 20.254 1.00 97.88 83 LEU A CA 1
ATOM 654 C C . LEU A 1 83 ? -1.513 -13.363 21.760 1.00 97.88 83 LEU A C 1
ATOM 656 O O . LEU A 1 83 ? -0.793 -14.036 22.479 1.00 97.88 83 LEU A O 1
ATOM 660 N N . LEU A 1 84 ? -2.539 -12.670 22.254 1.00 97.94 84 LEU A N 1
ATOM 661 C CA . LEU A 1 84 ? -2.856 -12.681 23.686 1.00 97.94 84 LEU A CA 1
ATOM 662 C C . LEU A 1 84 ? -3.527 -13.986 24.128 1.00 97.94 84 LEU A C 1
ATOM 664 O O . LEU A 1 84 ? -3.367 -14.409 25.275 1.00 97.94 84 LEU A O 1
ATOM 668 N N . ASP A 1 85 ? -4.197 -14.679 23.209 1.00 97.75 85 ASP A N 1
ATOM 669 C CA . ASP A 1 85 ? -4.766 -15.993 23.484 1.00 97.75 85 ASP A CA 1
ATOM 670 C C . ASP A 1 85 ? -3.702 -17.056 23.795 1.00 97.75 85 ASP A C 1
ATOM 672 O O . ASP A 1 85 ? -3.975 -17.988 24.551 1.00 97.75 85 ASP A O 1
ATOM 676 N N . THR A 1 86 ? -2.468 -16.911 23.291 1.00 97.62 86 THR A N 1
ATOM 677 C CA . THR A 1 86 ? -1.377 -17.841 23.644 1.00 97.62 86 THR A CA 1
ATOM 678 C C . THR A 1 86 ? -1.014 -17.780 25.124 1.00 97.62 86 THR A C 1
ATOM 680 O O . THR A 1 86 ? -0.552 -18.772 25.679 1.00 97.62 86 THR A O 1
ATOM 683 N N . GLU A 1 87 ? -1.277 -16.644 25.770 1.00 97.50 87 GLU A N 1
ATOM 684 C CA . GLU A 1 87 ? -1.106 -16.429 27.209 1.00 97.50 87 GLU A CA 1
ATOM 685 C C . GLU A 1 87 ? -2.402 -16.706 27.997 1.00 97.50 87 GLU A C 1
ATOM 687 O O . GLU A 1 87 ? -2.504 -16.403 29.185 1.00 97.50 87 GLU A O 1
ATOM 692 N N . GLY A 1 88 ? -3.430 -17.257 27.341 1.00 97.19 88 GLY A N 1
ATOM 693 C CA . GLY A 1 88 ? -4.743 -17.507 27.933 1.00 97.19 88 GLY A CA 1
ATOM 694 C C . GLY A 1 88 ? -5.587 -16.245 28.143 1.00 97.19 88 GLY A C 1
ATOM 695 O O . GLY A 1 88 ? -6.600 -16.298 28.844 1.00 97.19 88 GLY A O 1
ATOM 696 N N . VAL A 1 89 ? -5.202 -15.110 27.548 1.00 98.12 89 VAL A N 1
ATOM 697 C CA . VAL A 1 89 ? -5.924 -13.837 27.664 1.00 98.12 89 VAL A CA 1
ATOM 698 C C . VAL A 1 89 ? -6.858 -13.659 26.468 1.00 98.12 89 VAL A C 1
ATOM 700 O O . VAL A 1 89 ? -6.436 -13.369 25.351 1.00 98.12 89 VAL A O 1
ATOM 703 N N . LYS A 1 90 ? -8.168 -13.775 26.707 1.00 97.12 90 LYS A N 1
ATOM 704 C CA . LYS A 1 90 ? -9.192 -13.514 25.686 1.00 97.12 90 LYS A CA 1
ATOM 705 C C . LYS A 1 90 ? -9.527 -12.026 25.639 1.00 97.12 90 LYS A C 1
ATOM 707 O O . LYS A 1 90 ? -10.039 -11.478 26.613 1.00 97.12 90 LYS A O 1
ATOM 712 N N . ILE A 1 91 ? -9.306 -11.394 24.489 1.00 96.25 91 ILE A N 1
ATOM 713 C CA . ILE A 1 91 ? -9.698 -10.000 24.244 1.00 96.25 91 ILE A CA 1
ATOM 714 C C . ILE A 1 91 ? -10.812 -9.928 23.199 1.00 96.25 91 ILE A C 1
ATOM 716 O O . ILE A 1 91 ? -10.847 -10.688 22.226 1.00 96.25 91 ILE A O 1
ATOM 720 N N . LYS A 1 92 ? -11.715 -8.969 23.377 1.00 95.88 92 LYS A N 1
ATOM 721 C CA . LYS A 1 92 ? -12.749 -8.633 22.405 1.00 95.88 92 LYS A CA 1
ATOM 722 C C . LYS A 1 92 ? -12.699 -7.134 22.169 1.00 95.88 92 LYS A C 1
ATOM 724 O O . LYS A 1 92 ? -12.786 -6.365 23.119 1.00 95.88 92 LYS A O 1
ATOM 729 N N . PHE A 1 93 ? -12.558 -6.745 20.910 1.00 96.31 93 PHE A N 1
ATOM 730 C CA . PHE A 1 93 ? -12.699 -5.355 20.509 1.00 96.31 93 PHE A CA 1
ATOM 731 C C . PHE A 1 93 ? -14.178 -5.072 20.260 1.00 96.31 93 PHE A C 1
ATOM 733 O O . PHE A 1 93 ? -14.818 -5.757 19.460 1.00 96.31 93 PHE A O 1
ATOM 740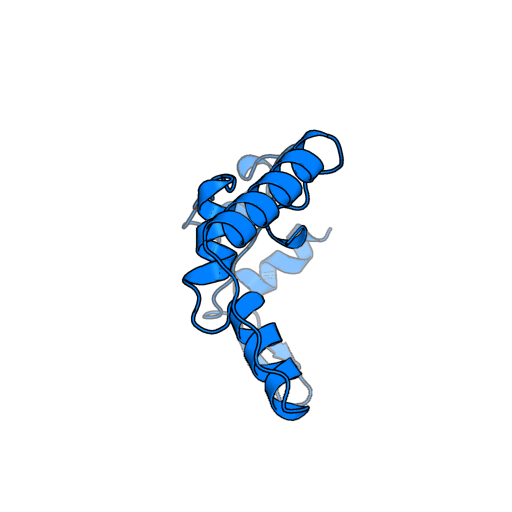 N N . GLU A 1 94 ? -14.727 -4.114 20.999 1.00 97.31 94 GLU A N 1
ATOM 741 C CA . GLU A 1 94 ? -16.083 -3.623 20.769 1.00 97.31 94 GLU A CA 1
ATOM 742 C C . GLU A 1 94 ? -16.099 -2.633 19.602 1.00 97.31 94 GLU A C 1
ATOM 744 O O . GLU A 1 94 ? -15.078 -2.038 19.249 1.00 97.31 94 GLU A O 1
ATOM 749 N N . GLN A 1 95 ? -17.260 -2.517 18.960 1.00 95.81 95 GLN A N 1
ATOM 750 C CA . GLN A 1 95 ? -17.417 -1.759 17.722 1.00 95.81 95 GLN A CA 1
ATOM 751 C C . GLN A 1 95 ? -17.098 -0.268 17.913 1.00 95.81 95 GLN A C 1
ATOM 753 O O . GLN A 1 95 ? -16.376 0.316 17.112 1.00 95.81 95 GLN A O 1
ATOM 758 N N . ASP A 1 96 ? -17.580 0.322 19.001 1.00 97.25 96 ASP A N 1
ATOM 759 C CA . ASP A 1 96 ? -17.316 1.707 19.397 1.00 97.25 96 ASP A CA 1
ATOM 760 C C . ASP A 1 96 ? -15.828 1.952 19.704 1.00 97.25 96 ASP A C 1
ATOM 762 O O . ASP A 1 96 ? -15.262 2.966 19.299 1.00 97.25 96 ASP A O 1
ATOM 766 N N . GLY A 1 97 ? -15.159 0.990 20.344 1.00 97.31 97 GLY A N 1
ATOM 767 C CA . GLY A 1 97 ? -13.718 1.038 20.578 1.00 97.31 97 GLY A CA 1
ATOM 768 C C . GLY A 1 97 ? -12.909 1.029 19.278 1.00 97.31 97 GLY A C 1
ATOM 769 O O . GLY A 1 97 ? -11.942 1.777 19.142 1.00 97.31 97 GLY A O 1
ATOM 770 N N . LEU A 1 98 ? -13.310 0.216 18.298 1.00 97.56 98 LEU A N 1
ATOM 771 C CA . LEU A 1 98 ? -12.672 0.172 16.976 1.00 97.56 98 LEU A CA 1
ATOM 772 C C . LEU A 1 98 ? -12.898 1.462 16.183 1.00 97.56 98 LEU A C 1
ATOM 774 O O . LEU A 1 98 ? -11.980 1.945 15.518 1.00 97.56 98 LEU A O 1
ATOM 778 N N . GLU A 1 99 ? -14.098 2.031 16.276 1.00 97.94 99 GLU A N 1
ATOM 779 C CA . GLU A 1 99 ? -14.429 3.326 15.682 1.00 97.94 99 GLU A CA 1
ATOM 780 C C . GLU A 1 99 ? -13.577 4.452 16.276 1.00 97.94 99 GLU A C 1
ATOM 782 O O . GLU A 1 99 ? -13.030 5.265 15.526 1.00 97.94 99 GLU A O 1
ATOM 787 N N . GLU A 1 100 ? -13.390 4.470 17.599 1.00 98.12 100 GLU A N 1
ATOM 788 C CA . GLU A 1 100 ? -12.556 5.478 18.255 1.00 98.12 100 GLU A CA 1
ATOM 789 C C . GLU A 1 100 ? -11.068 5.300 17.907 1.00 98.12 100 GLU A C 1
ATOM 791 O O . GLU A 1 100 ? -10.385 6.287 17.632 1.00 98.12 100 GLU A O 1
ATOM 796 N N . LEU A 1 101 ? -10.564 4.062 17.809 1.00 97.69 101 LEU A N 1
ATOM 797 C CA . LEU A 1 101 ? -9.199 3.792 17.329 1.00 97.69 101 LEU A CA 1
ATOM 798 C C . LEU A 1 101 ? -8.981 4.324 15.906 1.00 97.69 101 LEU A C 1
ATOM 800 O O . LEU A 1 101 ? -8.003 5.032 15.646 1.00 97.69 101 LEU A O 1
ATOM 804 N N . ALA A 1 102 ? -9.904 4.018 14.989 1.00 98.00 102 ALA A N 1
ATOM 805 C CA . ALA A 1 102 ? -9.846 4.489 13.609 1.00 98.00 102 ALA A CA 1
ATOM 806 C C . ALA A 1 102 ? -9.898 6.024 13.530 1.00 98.00 102 ALA A C 1
ATOM 808 O O . ALA A 1 102 ? -9.131 6.641 12.784 1.00 98.00 102 ALA A O 1
ATOM 809 N N . LYS A 1 103 ? -10.766 6.651 14.331 1.00 98.00 103 LYS A N 1
ATOM 810 C CA . LYS A 1 103 ? -10.896 8.108 14.433 1.00 98.00 103 LYS A CA 1
ATOM 811 C C . LYS A 1 103 ? -9.614 8.766 14.937 1.00 98.00 103 LYS A C 1
ATOM 813 O O . LYS A 1 103 ? -9.113 9.662 14.264 1.00 98.00 103 LYS A O 1
ATOM 818 N N . ILE A 1 104 ? -9.046 8.299 16.050 1.00 97.69 104 ILE A N 1
ATOM 819 C CA . ILE A 1 104 ? -7.806 8.855 16.612 1.00 97.69 104 ILE A CA 1
ATOM 820 C C . ILE A 1 104 ? -6.664 8.741 15.597 1.00 97.69 104 ILE A C 1
ATOM 822 O O . ILE A 1 104 ? -5.950 9.714 15.352 1.00 97.69 104 ILE A O 1
ATOM 826 N N . ALA A 1 105 ? -6.500 7.581 14.955 1.00 97.50 105 ALA A N 1
ATOM 827 C CA . ALA A 1 105 ? -5.464 7.396 13.941 1.00 97.50 105 ALA A CA 1
ATOM 828 C C . ALA A 1 105 ? -5.630 8.370 12.760 1.00 97.50 105 ALA A C 1
ATOM 830 O O . ALA A 1 105 ? -4.651 8.945 12.272 1.00 97.50 105 ALA A O 1
ATOM 831 N N . PHE A 1 106 ? -6.867 8.596 12.318 1.00 97.38 106 PHE A N 1
ATOM 832 C CA . PHE A 1 106 ? -7.171 9.546 11.253 1.00 97.38 106 PHE A CA 1
ATOM 833 C C . PHE A 1 106 ? -6.894 11.002 11.670 1.00 97.38 106 PHE A C 1
ATOM 835 O O . PHE A 1 106 ? -6.221 11.732 10.942 1.00 97.38 106 PHE A O 1
ATOM 842 N N . GLU A 1 107 ? -7.321 11.417 12.865 1.00 97.25 107 GLU A N 1
ATOM 843 C CA . GLU A 1 107 ? -7.086 12.764 13.411 1.00 97.25 107 GLU A CA 1
ATOM 844 C C . GLU A 1 107 ? -5.591 13.070 13.597 1.00 97.25 107 GLU A C 1
ATOM 846 O O . GLU A 1 107 ? -5.114 14.154 13.243 1.00 97.25 107 GLU A O 1
ATOM 851 N N . VAL A 1 108 ? -4.809 12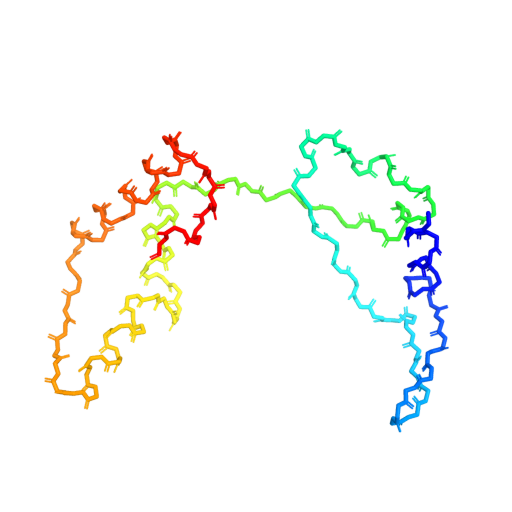.104 14.089 1.00 97.25 108 VAL A N 1
ATOM 852 C CA . VAL A 1 108 ? -3.353 12.259 14.229 1.00 97.25 108 VAL A CA 1
ATOM 853 C C . VAL A 1 108 ? -2.684 12.420 12.863 1.00 97.25 108 VAL A C 1
ATOM 855 O O . VAL A 1 108 ? -1.751 13.214 12.724 1.00 97.25 108 VAL A O 1
ATOM 858 N N . ASN A 1 109 ? -3.158 11.716 11.834 1.00 95.38 109 ASN A N 1
ATOM 859 C CA . ASN A 1 109 ? -2.650 11.887 10.473 1.00 95.38 109 ASN A CA 1
ATOM 860 C C . ASN A 1 109 ? -2.965 13.274 9.887 1.00 95.38 109 ASN A C 1
ATOM 862 O O . ASN A 1 109 ? -2.178 13.756 9.078 1.00 95.38 109 ASN A O 1
ATOM 866 N N . GLN A 1 110 ? -4.060 13.925 10.295 1.00 93.12 110 GLN A N 1
ATOM 867 C CA . GLN A 1 110 ? -4.386 15.290 9.858 1.00 93.12 110 GLN A CA 1
ATOM 868 C C . GLN A 1 110 ? -3.604 16.373 10.605 1.00 93.12 110 GLN A C 1
ATOM 870 O O . GLN A 1 110 ? -3.259 17.403 10.032 1.00 93.12 110 GLN A O 1
ATOM 875 N N . THR A 1 111 ? -3.354 16.160 11.895 1.00 93.69 111 THR A N 1
ATOM 876 C CA . THR A 1 111 ? -2.691 17.150 12.760 1.00 93.69 111 THR A CA 1
ATOM 877 C C . THR A 1 111 ? -1.169 17.060 12.712 1.00 93.69 111 THR A C 1
ATOM 879 O O . THR A 1 111 ? -0.479 18.020 13.055 1.00 93.69 111 THR A O 1
ATOM 882 N N . THR A 1 112 ? -0.630 15.920 12.279 1.00 93.81 112 THR A N 1
ATOM 883 C CA . THR A 1 112 ? 0.811 15.677 12.162 1.00 93.81 112 THR A CA 1
ATOM 884 C C . THR A 1 112 ? 1.180 15.240 10.741 1.00 93.81 112 THR A C 1
ATOM 886 O O . THR A 1 112 ? 0.520 15.595 9.769 1.00 93.81 112 THR A O 1
ATOM 889 N N . GLN A 1 113 ? 2.268 14.485 10.587 1.00 91.75 113 GLN A N 1
ATOM 890 C CA . GLN A 1 113 ? 2.605 13.869 9.313 1.00 91.75 113 GLN A CA 1
ATOM 891 C C . GLN A 1 113 ? 1.651 12.702 9.023 1.00 91.75 113 GLN A C 1
ATOM 893 O O . GLN A 1 113 ? 1.614 11.716 9.768 1.00 91.75 113 GLN A O 1
ATOM 898 N N . ASN A 1 114 ? 0.928 12.791 7.905 1.00 92.00 114 ASN A N 1
ATOM 899 C CA . ASN A 1 114 ? 0.100 11.697 7.416 1.00 92.00 114 ASN A CA 1
ATOM 900 C C . ASN A 1 114 ? 0.985 10.532 6.938 1.00 92.00 114 ASN A C 1
ATOM 902 O O . ASN A 1 114 ? 1.760 10.673 5.991 1.00 92.00 114 ASN A O 1
ATOM 906 N N . ILE A 1 115 ? 0.861 9.382 7.605 1.00 95.31 115 ILE A N 1
ATOM 907 C CA . ILE A 1 115 ? 1.554 8.131 7.251 1.00 95.31 115 ILE A CA 1
ATOM 908 C C . ILE A 1 115 ? 0.581 7.031 6.789 1.00 95.31 115 ILE A C 1
ATOM 910 O O . ILE A 1 115 ? 0.958 5.861 6.680 1.00 95.31 115 ILE A O 1
ATOM 914 N N . GLY A 1 116 ? -0.675 7.400 6.514 1.00 95.31 116 GLY A N 1
ATOM 915 C CA . GLY A 1 116 ? -1.741 6.500 6.086 1.00 95.31 116 GLY A CA 1
ATOM 916 C C . GLY A 1 116 ? -2.095 5.457 7.147 1.00 95.31 116 GLY A C 1
ATOM 917 O O . GLY A 1 116 ? -2.027 5.725 8.349 1.00 95.31 116 GLY A O 1
ATOM 918 N N . ALA A 1 117 ? -2.437 4.247 6.696 1.00 96.62 117 ALA A N 1
ATOM 919 C CA . ALA A 1 117 ? -2.824 3.130 7.562 1.00 96.62 117 ALA A CA 1
ATOM 920 C C . ALA A 1 117 ? -1.722 2.663 8.527 1.00 96.62 117 ALA A C 1
ATOM 922 O O . ALA A 1 117 ? -2.025 1.959 9.477 1.00 96.62 117 ALA A O 1
ATOM 923 N N . ARG A 1 118 ? -0.457 3.071 8.336 1.00 96.62 118 ARG A N 1
ATOM 924 C CA . ARG A 1 118 ? 0.646 2.749 9.267 1.00 96.62 118 ARG A CA 1
ATOM 925 C C . ARG A 1 118 ? 0.506 3.412 10.640 1.00 96.62 118 ARG A C 1
ATOM 927 O O . ARG A 1 118 ? 1.351 3.197 11.501 1.00 96.62 118 ARG A O 1
ATOM 934 N N . ARG A 1 119 ? -0.476 4.301 10.795 1.00 96.81 119 ARG A N 1
ATOM 935 C CA . ARG A 1 119 ? -0.810 4.935 12.069 1.00 96.81 119 ARG A CA 1
ATOM 936 C C . ARG A 1 119 ? -1.609 4.012 12.995 1.00 96.81 119 ARG A C 1
ATOM 938 O O . ARG A 1 119 ? -1.567 4.244 14.200 1.00 96.81 119 ARG A O 1
ATOM 945 N N . LEU A 1 120 ? -2.337 3.050 12.421 1.00 94.81 120 LEU A N 1
ATOM 946 C CA . LEU A 1 120 ? -3.030 1.976 13.139 1.00 94.81 120 LEU A CA 1
ATOM 947 C C . LEU A 1 120 ? -2.005 1.011 13.740 1.00 94.81 120 LEU A C 1
ATOM 949 O O . LEU A 1 120 ? -2.248 0.563 14.879 1.00 94.81 120 LEU A O 1
#

pLDDT: mean 95.89, std 2.11, range [88.31, 98.12]

Radius of gyration: 21.33 Å; chains: 1; bounding box: 42×37×51 Å

Foldseek 3Di:
DVLVVCLCLLCWDWDQDPVGIDINNPPDDDDDDPQPPHDLVPRDPSVNVSCPDDDDDDADDLVNLLCQQPPPPPRPVVVVQVVVVVVVDHDDQDSVNSSVQSVVLRVCVVVDPNPGSVSD

Secondary structure (DSSP, 8-state):
-HHHHHHHHHH--EEEETTEEEE-TTPPP------SSS-GGGS-HHHHHH------PPPPPHHHHHHHHHSSTT-HHHHHHHHHHTTT------HHHHHHHHHHHHHHHHHS---GGGG-